Protein AF-A0A1I2K1U9-F1 (afdb_monomer_lite)

Radius of gyration: 25.47 Å; chains: 1; bounding box: 42×18×74 Å

Sequence (61 aa):
MYKLIARYRRLQAEAADAGMSTAEYAIGTLAAVAFAGVLLKVLTSGPVQAALSGVIGRALK

Structure (mmCIF, N/CA/C/O backbone):
data_AF-A0A1I2K1U9-F1
#
_entry.id   AF-A0A1I2K1U9-F1
#
loop_
_atom_site.group_PDB
_atom_site.id
_atom_site.type_symbol
_atom_site.label_atom_id
_atom_site.label_alt_id
_atom_site.label_comp_id
_atom_site.label_asym_id
_atom_site.label_entity_id
_atom_site.label_seq_id
_atom_site.pdbx_PDB_ins_code
_atom_site.Cartn_x
_atom_site.Cartn_y
_atom_site.Cartn_z
_atom_site.occupancy
_atom_site.B_iso_or_equiv
_atom_site.auth_seq_id
_atom_site.auth_comp_id
_atom_site.auth_asym_id
_atom_site.auth_atom_id
_atom_site.pdbx_PDB_model_num
ATOM 1 N N . MET A 1 1 ? 24.207 2.635 -46.109 1.00 71.00 1 MET A N 1
ATOM 2 C CA . MET A 1 1 ? 23.441 3.528 -45.208 1.00 71.00 1 MET A CA 1
ATOM 3 C C . MET A 1 1 ? 22.329 2.805 -44.444 1.00 71.00 1 MET A C 1
ATOM 5 O O . MET A 1 1 ? 22.397 2.741 -43.226 1.00 71.00 1 MET A O 1
ATOM 9 N N . TYR A 1 2 ? 21.350 2.198 -45.128 1.00 83.81 2 TYR A N 1
ATOM 10 C CA . TYR A 1 2 ? 20.163 1.585 -44.502 1.00 83.81 2 TYR A CA 1
ATOM 11 C C . TYR A 1 2 ? 20.463 0.554 -43.391 1.00 83.81 2 TYR A C 1
ATOM 13 O O . TYR A 1 2 ? 19.883 0.623 -42.311 1.00 83.81 2 TYR A O 1
ATOM 21 N N . LYS A 1 3 ? 21.433 -0.349 -43.602 1.00 88.50 3 LYS A N 1
ATOM 22 C CA . LYS A 1 3 ? 21.817 -1.364 -42.600 1.00 88.50 3 LYS A CA 1
ATOM 23 C C . LYS A 1 3 ? 22.388 -0.769 -41.304 1.00 88.50 3 LYS A C 1
ATOM 25 O O . LYS A 1 3 ? 22.183 -1.339 -40.238 1.00 88.50 3 LYS A O 1
ATOM 30 N N . LEU A 1 4 ? 23.081 0.370 -41.386 1.00 91.38 4 LEU A N 1
ATOM 31 C CA . LEU A 1 4 ? 23.650 1.050 -40.218 1.00 91.38 4 LEU A CA 1
ATOM 32 C C . LEU A 1 4 ? 22.540 1.675 -39.365 1.00 91.38 4 LEU A C 1
ATOM 34 O O . LEU A 1 4 ? 22.512 1.484 -38.154 1.00 91.38 4 LEU A O 1
ATOM 38 N N . ILE A 1 5 ? 21.586 2.342 -40.020 1.00 92.56 5 ILE A N 1
ATOM 39 C CA . ILE A 1 5 ? 20.410 2.935 -39.369 1.00 92.56 5 ILE A CA 1
ATOM 40 C C . ILE A 1 5 ? 19.566 1.842 -38.698 1.00 92.56 5 ILE A C 1
ATOM 42 O O . ILE A 1 5 ? 19.163 1.991 -37.547 1.00 92.56 5 ILE A O 1
ATOM 46 N N . ALA A 1 6 ? 19.345 0.717 -39.384 1.00 91.44 6 ALA A N 1
ATOM 47 C CA . ALA A 1 6 ? 18.616 -0.420 -38.824 1.00 91.44 6 ALA A CA 1
ATOM 48 C C . ALA A 1 6 ? 19.315 -1.018 -37.590 1.00 91.44 6 ALA A C 1
ATOM 50 O O . ALA A 1 6 ? 18.654 -1.365 -36.613 1.00 91.44 6 ALA A O 1
ATOM 51 N N . ARG A 1 7 ? 20.651 -1.106 -37.608 1.00 92.19 7 ARG A N 1
ATOM 52 C CA . ARG A 1 7 ? 21.442 -1.613 -36.479 1.00 92.19 7 ARG A CA 1
ATOM 53 C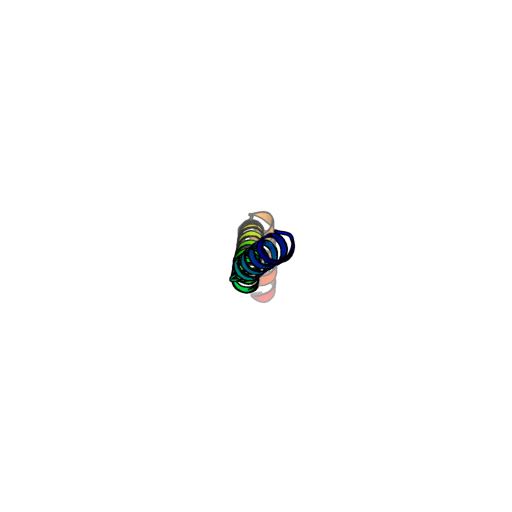 C . ARG A 1 7 ? 21.409 -0.668 -35.280 1.00 92.19 7 ARG A C 1
ATOM 55 O O . ARG A 1 7 ? 21.229 -1.133 -34.163 1.00 92.19 7 ARG A O 1
ATOM 62 N N . TYR A 1 8 ? 21.515 0.639 -35.513 1.00 92.56 8 TYR A N 1
ATOM 63 C CA . TYR A 1 8 ? 21.408 1.642 -34.452 1.00 92.56 8 TYR A CA 1
ATOM 64 C C . TYR A 1 8 ? 20.038 1.596 -33.757 1.00 92.56 8 TYR A C 1
ATOM 66 O O . TYR A 1 8 ? 19.970 1.583 -32.532 1.00 92.56 8 TYR A O 1
ATOM 74 N N . ARG A 1 9 ? 18.949 1.468 -34.529 1.00 90.00 9 ARG A N 1
ATOM 75 C CA . ARG A 1 9 ? 17.591 1.335 -33.974 1.00 90.00 9 ARG A CA 1
ATOM 76 C C . ARG A 1 9 ? 17.410 0.089 -33.105 1.00 90.00 9 ARG A C 1
ATOM 78 O O . ARG A 1 9 ? 16.746 0.177 -32.081 1.00 90.00 9 ARG A O 1
ATOM 85 N N . ARG A 1 10 ? 17.995 -1.053 -33.488 1.00 89.44 10 ARG A N 1
ATOM 86 C CA . ARG A 1 10 ? 17.936 -2.274 -32.663 1.00 89.44 10 ARG A CA 1
ATOM 87 C C . ARG A 1 10 ? 18.648 -2.104 -31.328 1.00 89.44 10 ARG A C 1
ATOM 89 O O . ARG A 1 10 ? 18.060 -2.416 -30.307 1.00 89.44 10 ARG A O 1
ATOM 96 N N . LEU A 1 11 ? 19.857 -1.543 -31.337 1.00 88.75 11 LEU A N 1
ATOM 97 C CA . LEU A 1 11 ? 20.619 -1.307 -30.106 1.00 88.75 11 LEU A CA 1
ATOM 98 C C . LEU A 1 11 ? 19.884 -0.362 -29.148 1.00 88.75 11 LEU A C 1
ATOM 100 O O . LEU A 1 11 ? 19.912 -0.560 -27.940 1.00 88.75 11 LEU A O 1
ATOM 104 N N . GLN A 1 12 ? 19.204 0.652 -29.687 1.00 87.62 12 GLN A N 1
ATOM 105 C CA . GLN A 1 12 ? 18.390 1.554 -28.879 1.00 87.62 12 GLN A CA 1
ATOM 106 C C . GLN A 1 12 ? 17.174 0.843 -28.265 1.00 87.62 12 GLN A C 1
ATOM 108 O O . GLN A 1 12 ? 16.851 1.103 -27.110 1.00 87.62 12 GLN A O 1
ATOM 113 N N . ALA A 1 13 ? 16.516 -0.048 -29.013 1.00 85.06 13 ALA A N 1
ATOM 114 C CA . ALA A 1 13 ? 15.399 -0.842 -28.501 1.00 85.06 13 ALA A CA 1
ATOM 115 C C . ALA A 1 13 ? 15.857 -1.822 -27.407 1.00 85.06 13 ALA A C 1
ATOM 117 O O . ALA A 1 13 ? 15.285 -1.836 -26.326 1.00 85.06 13 ALA A O 1
ATOM 118 N N . GLU A 1 14 ? 16.954 -2.546 -27.635 1.00 85.25 14 GLU A N 1
ATOM 119 C CA . GLU A 1 14 ? 17.544 -3.462 -26.648 1.00 85.25 14 GLU A CA 1
ATOM 120 C C . GLU A 1 14 ? 17.950 -2.734 -25.355 1.00 85.25 14 GLU A C 1
ATOM 122 O O . GLU A 1 14 ? 17.747 -3.248 -24.258 1.00 85.25 14 GLU A O 1
ATOM 127 N N . ALA A 1 15 ? 18.481 -1.512 -25.467 1.00 83.38 15 ALA A N 1
ATOM 128 C CA . ALA A 1 15 ? 18.805 -0.679 -24.311 1.00 83.38 15 ALA A CA 1
ATOM 129 C C . ALA A 1 15 ? 17.563 -0.134 -23.582 1.00 83.38 15 ALA A C 1
ATOM 131 O O . ALA A 1 15 ? 17.638 0.114 -22.383 1.00 83.38 15 ALA A O 1
ATOM 132 N N . ALA A 1 16 ? 16.441 0.066 -24.279 1.00 80.88 16 ALA A N 1
ATOM 133 C CA . ALA A 1 16 ? 15.178 0.480 -23.667 1.00 80.88 16 ALA A CA 1
ATOM 134 C C . ALA A 1 16 ? 14.488 -0.680 -22.930 1.00 80.88 16 ALA A C 1
ATOM 136 O O . ALA A 1 16 ? 13.897 -0.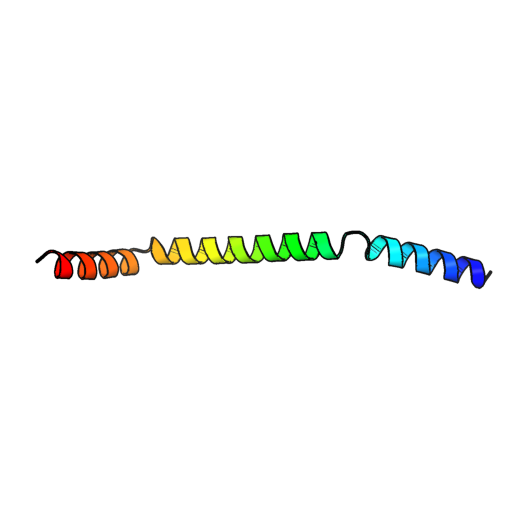473 -21.871 1.00 80.88 16 ALA A O 1
ATOM 137 N N . ASP A 1 17 ? 14.607 -1.898 -23.459 1.00 81.12 17 ASP A N 1
ATOM 138 C CA . ASP A 1 17 ? 14.121 -3.113 -22.801 1.00 81.12 17 ASP A CA 1
ATOM 139 C C . ASP A 1 17 ? 15.000 -3.487 -21.592 1.00 81.12 17 ASP A C 1
ATOM 141 O O . ASP A 1 17 ? 14.528 -4.093 -20.623 1.00 81.12 17 ASP A O 1
ATOM 145 N N . ALA A 1 18 ? 16.277 -3.081 -21.601 1.00 82.38 18 ALA A N 1
ATOM 146 C CA . ALA A 1 18 ? 17.189 -3.265 -20.481 1.00 82.38 18 ALA A CA 1
ATOM 147 C C . ALA A 1 18 ? 16.710 -2.487 -19.241 1.00 82.38 18 ALA A C 1
ATOM 149 O O . ALA A 1 18 ? 16.869 -1.275 -19.121 1.00 82.38 18 ALA A O 1
ATOM 150 N N . GLY A 1 19 ? 16.141 -3.218 -18.282 1.00 83.00 19 GLY A N 1
ATOM 151 C CA . GLY A 1 19 ? 15.630 -2.665 -17.026 1.00 83.00 19 GLY A CA 1
ATOM 152 C C . GLY A 1 19 ? 14.126 -2.392 -17.014 1.00 83.00 19 GLY A C 1
ATOM 153 O O . GLY A 1 19 ? 13.617 -1.991 -15.968 1.00 83.00 19 GLY A O 1
ATOM 154 N N . MET A 1 20 ? 13.405 -2.676 -18.106 1.00 88.19 20 MET A N 1
ATOM 155 C CA . MET A 1 20 ? 11.943 -2.553 -18.161 1.00 88.19 20 MET A CA 1
ATOM 156 C C . MET A 1 20 ? 11.270 -3.388 -17.059 1.00 88.19 20 MET A C 1
ATOM 158 O O . MET A 1 20 ? 10.509 -2.846 -16.263 1.00 88.19 20 MET A O 1
ATOM 162 N N . SER A 1 21 ? 11.653 -4.661 -16.903 1.00 85.69 21 SER A N 1
ATOM 163 C CA . SER A 1 21 ? 11.109 -5.532 -15.846 1.00 85.69 21 SER A CA 1
ATOM 164 C C . SER A 1 21 ? 11.458 -5.063 -14.422 1.00 85.69 21 SER A C 1
ATOM 166 O O . SER A 1 21 ? 10.663 -5.220 -13.496 1.00 85.69 21 SER A O 1
ATOM 168 N N . THR A 1 22 ? 12.631 -4.448 -14.222 1.00 90.00 22 THR A N 1
ATOM 169 C CA . THR A 1 22 ? 13.014 -3.858 -12.924 1.00 90.00 22 THR A CA 1
ATOM 170 C C . THR A 1 22 ? 12.168 -2.623 -12.613 1.00 90.00 22 THR A C 1
ATOM 172 O O . THR A 1 22 ? 11.736 -2.442 -11.474 1.00 90.00 22 THR A O 1
ATOM 175 N N . ALA A 1 23 ? 11.904 -1.785 -13.620 1.00 93.06 23 ALA A N 1
ATOM 176 C CA . ALA A 1 23 ? 11.055 -0.605 -13.489 1.00 93.06 23 ALA A CA 1
ATOM 177 C C . ALA A 1 23 ? 9.596 -0.984 -13.188 1.00 93.06 23 ALA A C 1
ATOM 179 O O . ALA A 1 23 ? 8.986 -0.392 -12.299 1.00 93.06 23 ALA A O 1
ATOM 180 N N . GLU A 1 24 ? 9.058 -2.006 -13.856 1.00 93.00 24 GLU A N 1
ATOM 181 C CA . GLU A 1 24 ? 7.720 -2.547 -13.582 1.00 93.00 24 GLU A CA 1
ATOM 182 C C . GLU A 1 24 ? 7.583 -3.005 -12.129 1.00 93.00 24 GLU A C 1
ATOM 184 O O . GLU A 1 24 ? 6.637 -2.620 -11.440 1.00 93.00 24 GLU A O 1
ATOM 189 N N . TYR A 1 25 ? 8.559 -3.770 -11.632 1.00 93.19 25 TYR A N 1
ATOM 190 C CA . TYR A 1 25 ? 8.551 -4.239 -10.249 1.00 93.19 25 TYR A CA 1
ATOM 191 C C . TYR A 1 25 ? 8.661 -3.084 -9.243 1.00 93.19 25 TYR A C 1
ATOM 193 O O . TYR A 1 25 ? 7.960 -3.065 -8.224 1.00 93.19 25 TYR A O 1
ATOM 201 N N . ALA A 1 26 ? 9.506 -2.091 -9.532 1.00 96.88 26 ALA A N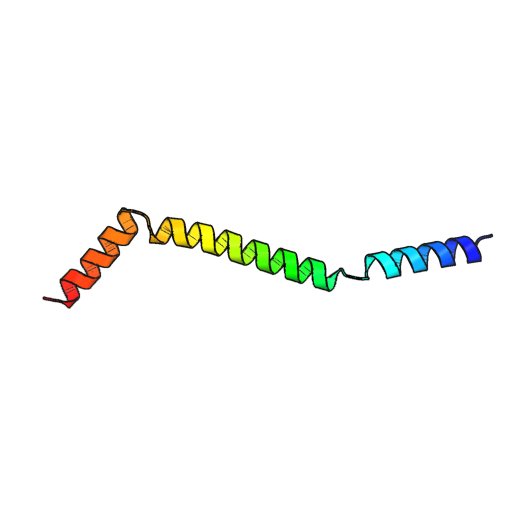 1
ATOM 202 C CA . ALA A 1 26 ? 9.654 -0.908 -8.692 1.00 96.88 26 ALA A CA 1
ATOM 203 C C . ALA A 1 26 ? 8.344 -0.108 -8.609 1.00 96.88 26 ALA A C 1
ATOM 205 O O . ALA A 1 26 ? 7.889 0.218 -7.512 1.00 96.88 26 ALA A O 1
ATOM 206 N N . ILE A 1 27 ? 7.696 0.153 -9.748 1.00 96.69 27 ILE A N 1
ATOM 207 C CA . ILE A 1 27 ? 6.414 0.868 -9.796 1.00 96.69 27 ILE A CA 1
ATOM 208 C C . ILE A 1 27 ? 5.313 0.052 -9.112 1.00 96.69 27 ILE A C 1
ATOM 210 O O . ILE A 1 27 ? 4.546 0.612 -8.329 1.00 96.69 27 ILE A O 1
ATOM 214 N N . GLY A 1 28 ? 5.261 -1.264 -9.336 1.00 97.19 28 GLY A N 1
ATOM 215 C CA . GLY A 1 28 ? 4.315 -2.152 -8.659 1.00 97.19 28 GLY A CA 1
ATOM 216 C C . GLY A 1 28 ? 4.462 -2.102 -7.136 1.00 97.19 28 GLY A C 1
ATOM 217 O O . GLY A 1 28 ? 3.471 -1.981 -6.414 1.00 97.19 28 GLY A O 1
ATOM 218 N N . THR A 1 29 ? 5.702 -2.093 -6.643 1.00 97.88 29 THR A N 1
ATOM 219 C CA . THR A 1 29 ? 5.995 -1.952 -5.210 1.00 97.88 29 THR A CA 1
ATOM 220 C C . THR A 1 29 ? 5.548 -0.590 -4.678 1.00 97.88 29 THR A C 1
ATOM 222 O O . THR A 1 29 ? 4.884 -0.521 -3.645 1.00 97.88 29 THR A O 1
ATOM 225 N N . LEU A 1 30 ? 5.849 0.501 -5.390 1.00 98.38 30 LEU A N 1
ATOM 226 C CA . LEU A 1 30 ? 5.419 1.848 -5.002 1.00 98.38 30 LEU A CA 1
ATOM 227 C C . LEU A 1 30 ? 3.892 1.974 -4.951 1.00 98.38 30 LEU A C 1
ATOM 229 O O . LEU A 1 30 ? 3.358 2.549 -4.002 1.00 98.38 30 LEU A O 1
ATOM 233 N N . ALA A 1 31 ? 3.187 1.403 -5.928 1.00 98.38 31 ALA A N 1
ATOM 234 C CA . ALA A 1 31 ? 1.729 1.391 -5.958 1.00 98.38 31 ALA A CA 1
ATOM 235 C C . ALA A 1 31 ? 1.144 0.643 -4.746 1.00 98.38 31 ALA A C 1
ATOM 237 O O . ALA A 1 31 ? 0.236 1.152 -4.085 1.00 98.38 31 ALA A O 1
ATOM 238 N N . ALA A 1 32 ? 1.701 -0.524 -4.405 1.00 98.50 32 ALA A N 1
ATOM 239 C CA . ALA A 1 32 ? 1.286 -1.291 -3.232 1.00 98.50 32 ALA A CA 1
ATOM 240 C C . ALA A 1 32 ? 1.522 -0.519 -1.921 1.00 98.50 32 ALA A C 1
ATOM 242 O O . ALA A 1 32 ? 0.635 -0.459 -1.068 1.00 98.50 32 ALA A O 1
ATOM 243 N N . VAL A 1 33 ? 2.686 0.124 -1.773 1.00 98.56 33 VAL A N 1
ATOM 244 C CA . VAL A 1 33 ? 3.018 0.937 -0.591 1.00 98.56 33 VAL A CA 1
ATOM 245 C C . VAL A 1 33 ? 2.091 2.148 -0.467 1.00 98.56 33 VAL A C 1
ATOM 247 O O . VAL A 1 33 ? 1.614 2.443 0.629 1.00 98.56 33 VAL A O 1
ATOM 250 N N . ALA A 1 34 ? 1.777 2.825 -1.573 1.00 98.62 34 ALA A N 1
ATOM 251 C CA . ALA A 1 34 ? 0.839 3.944 -1.569 1.00 98.62 34 ALA A CA 1
ATOM 252 C C . ALA A 1 34 ? -0.558 3.505 -1.100 1.00 98.62 34 ALA A C 1
ATOM 254 O O . ALA A 1 34 ? -1.160 4.151 -0.238 1.00 98.62 34 ALA A O 1
ATOM 255 N N . PHE A 1 35 ? -1.048 2.369 -1.605 1.00 98.56 35 PHE A N 1
ATOM 256 C CA . PHE A 1 35 ? -2.323 1.801 -1.174 1.00 98.56 35 PHE A CA 1
ATOM 257 C C . PHE A 1 35 ? -2.312 1.417 0.313 1.00 98.56 35 PHE A C 1
ATOM 259 O O . PHE A 1 35 ? -3.252 1.738 1.044 1.00 98.56 35 PHE A O 1
ATOM 266 N N . ALA A 1 36 ? -1.224 0.808 0.792 1.00 98.56 36 ALA A N 1
ATOM 267 C CA . ALA A 1 36 ? -1.046 0.497 2.208 1.00 98.56 36 ALA A CA 1
ATOM 268 C C . ALA A 1 36 ? -1.079 1.760 3.086 1.00 98.56 36 ALA A C 1
ATOM 270 O O . ALA A 1 36 ? -1.693 1.749 4.152 1.00 98.56 36 ALA A O 1
ATOM 271 N N . GLY A 1 37 ? -0.490 2.869 2.628 1.00 98.62 37 GLY A N 1
ATOM 272 C CA . GLY A 1 37 ? -0.553 4.161 3.316 1.00 98.62 37 GLY A CA 1
ATOM 273 C C . GLY A 1 37 ? -1.982 4.701 3.448 1.00 98.62 37 GLY A C 1
ATOM 274 O O . GLY A 1 37 ? -2.379 5.154 4.525 1.00 98.62 37 GLY A O 1
ATOM 275 N N . VAL A 1 38 ? -2.788 4.596 2.387 1.00 98.56 38 VAL A N 1
ATOM 276 C CA . VAL A 1 38 ? -4.214 4.963 2.428 1.00 98.56 38 VAL A CA 1
ATOM 277 C C . VAL A 1 38 ? -4.973 4.072 3.412 1.00 98.56 38 VAL A C 1
ATOM 279 O O . VAL A 1 38 ? -5.711 4.583 4.257 1.00 98.56 38 VAL A O 1
ATOM 282 N N . LEU A 1 39 ? -4.757 2.755 3.364 1.00 98.25 39 LEU A N 1
ATOM 283 C CA . LEU A 1 39 ? -5.399 1.819 4.286 1.00 98.25 39 LEU A CA 1
ATOM 284 C C . LEU A 1 39 ? -5.013 2.108 5.740 1.00 98.25 39 LEU A C 1
ATOM 286 O O . LEU A 1 39 ? -5.882 2.130 6.606 1.00 98.25 39 LEU A O 1
ATOM 290 N N . LEU A 1 40 ? -3.742 2.406 6.014 1.00 98.44 40 LEU A N 1
ATOM 291 C CA . LEU A 1 40 ? -3.290 2.798 7.347 1.00 98.44 40 LEU A CA 1
ATOM 292 C C . LEU A 1 40 ? -4.039 4.040 7.839 1.00 98.44 40 LEU A C 1
ATOM 294 O O . LEU A 1 40 ? -4.465 4.087 8.994 1.00 98.44 40 LEU A O 1
ATOM 298 N N . LYS A 1 41 ? -4.261 5.033 6.971 1.00 98.44 41 LYS A N 1
ATOM 299 C CA . LYS A 1 41 ? -5.028 6.231 7.331 1.00 98.44 41 LYS A CA 1
ATOM 300 C C . LYS A 1 41 ? -6.487 5.912 7.661 1.00 98.44 41 LYS A C 1
ATOM 302 O O . LYS A 1 41 ? -7.034 6.485 8.601 1.00 98.44 41 LYS A O 1
ATOM 307 N N . VAL A 1 42 ? -7.101 4.990 6.922 1.00 98.38 42 VAL A N 1
ATOM 308 C CA . VAL A 1 42 ? -8.460 4.505 7.200 1.00 98.38 42 VAL A CA 1
ATOM 309 C C . VAL A 1 42 ? -8.501 3.762 8.535 1.00 98.38 42 VAL A C 1
ATOM 311 O O . VAL A 1 42 ? -9.324 4.089 9.388 1.00 98.38 42 VAL A O 1
ATOM 314 N N . LEU A 1 43 ? -7.586 2.816 8.753 1.00 97.94 43 LEU A N 1
ATOM 315 C CA . LEU A 1 43 ? -7.525 2.007 9.972 1.00 97.94 43 LEU A CA 1
ATOM 316 C C . LEU A 1 43 ? -7.268 2.847 11.226 1.00 97.94 43 LEU A C 1
ATOM 318 O O . LEU A 1 43 ? -7.802 2.557 12.292 1.00 97.94 43 LEU A O 1
ATOM 322 N N . THR A 1 44 ? -6.483 3.914 11.093 1.00 97.50 44 THR A N 1
ATOM 323 C CA . THR A 1 44 ? -6.180 4.848 12.187 1.00 97.50 44 THR A CA 1
ATOM 324 C C . THR A 1 44 ? -7.226 5.952 12.358 1.00 97.50 44 THR A C 1
ATOM 326 O O . THR A 1 44 ? -7.069 6.816 13.220 1.00 97.50 44 THR A O 1
ATOM 329 N N . SER A 1 45 ? -8.305 5.948 11.570 1.00 98.50 45 SER A N 1
ATOM 330 C CA . SER A 1 45 ? -9.376 6.936 11.695 1.00 98.50 45 SER A CA 1
ATOM 331 C C . SER A 1 45 ? -10.250 6.693 12.930 1.00 98.50 45 SER A C 1
ATOM 333 O O . SER A 1 45 ? -10.479 5.556 13.348 1.00 98.50 45 SER A O 1
ATOM 335 N N . GLY A 1 46 ? -10.788 7.781 13.493 1.00 98.31 46 GLY A N 1
ATOM 336 C CA . GLY A 1 46 ? -11.663 7.737 14.669 1.00 98.31 46 GLY A CA 1
ATOM 337 C C . GLY A 1 46 ? -12.856 6.776 14.530 1.00 98.31 46 GLY A C 1
ATOM 338 O O . GLY A 1 46 ? -1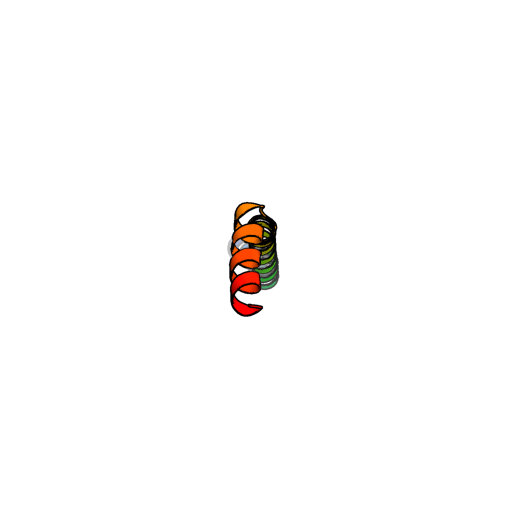3.043 5.949 15.422 1.00 98.31 46 GLY A O 1
ATOM 339 N N . PRO A 1 47 ? -13.633 6.811 13.427 1.00 98.31 47 PRO A N 1
ATOM 340 C CA . PRO A 1 47 ? -14.766 5.904 13.239 1.00 98.31 47 PRO A CA 1
ATOM 341 C C . PRO A 1 47 ? -14.380 4.420 13.229 1.00 98.31 47 PRO A C 1
ATOM 343 O O . PRO A 1 47 ? -15.051 3.614 13.872 1.00 98.31 47 PRO A O 1
ATOM 346 N N . VAL A 1 48 ? -13.292 4.050 12.540 1.00 98.19 48 VAL A N 1
ATOM 347 C CA . 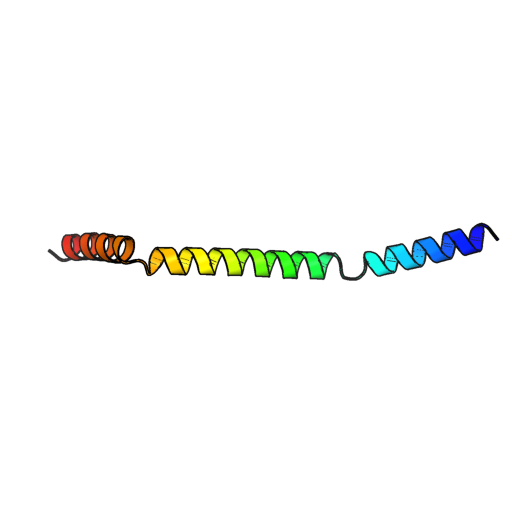VAL A 1 48 ? -12.839 2.649 12.473 1.00 98.19 48 VAL A CA 1
ATOM 348 C C . VAL A 1 48 ? -12.345 2.188 13.844 1.00 98.19 48 VAL A C 1
ATOM 350 O O . VAL A 1 48 ? -12.754 1.125 14.310 1.00 98.19 48 VAL A O 1
ATOM 353 N N . GLN A 1 49 ? -11.542 3.003 14.532 1.00 98.31 49 GLN A N 1
ATOM 354 C CA . GLN A 1 49 ? -11.061 2.680 15.878 1.00 98.31 49 GLN A CA 1
ATOM 355 C C . GLN A 1 49 ? -12.206 2.530 16.888 1.00 98.31 49 GLN A C 1
ATOM 357 O O . GLN A 1 49 ? -12.195 1.610 17.710 1.00 98.31 49 GLN A O 1
ATOM 362 N N . ALA A 1 50 ? -13.228 3.388 16.808 1.00 98.25 50 ALA A N 1
ATOM 363 C CA . ALA A 1 50 ? -14.414 3.294 17.654 1.00 98.25 50 ALA A CA 1
ATOM 364 C C . ALA A 1 50 ? -15.212 2.011 17.375 1.00 98.25 50 ALA A C 1
ATOM 366 O O . ALA A 1 50 ? -15.604 1.311 18.310 1.00 98.25 50 ALA A O 1
ATOM 367 N N . ALA A 1 51 ? -15.406 1.663 16.099 1.00 98.06 51 ALA A N 1
ATOM 368 C CA . ALA A 1 51 ? -16.083 0.430 15.710 1.00 98.06 51 ALA A CA 1
ATOM 369 C C . ALA A 1 51 ? -15.332 -0.813 16.216 1.00 98.06 51 ALA A C 1
ATOM 371 O O . ALA A 1 51 ? -15.945 -1.697 16.818 1.00 98.06 51 ALA A O 1
ATOM 372 N N . LEU A 1 52 ? -14.007 -0.857 16.034 1.00 97.38 52 LEU A N 1
ATOM 373 C CA . LEU A 1 52 ? -13.164 -1.961 16.495 1.00 97.38 52 LEU A CA 1
ATOM 374 C C . LEU A 1 52 ? -13.200 -2.090 18.024 1.00 97.38 52 LEU A C 1
ATOM 376 O O . LEU A 1 52 ? -13.433 -3.180 18.546 1.00 97.38 52 LEU A O 1
ATOM 380 N N . SER A 1 53 ? -13.079 -0.969 18.741 1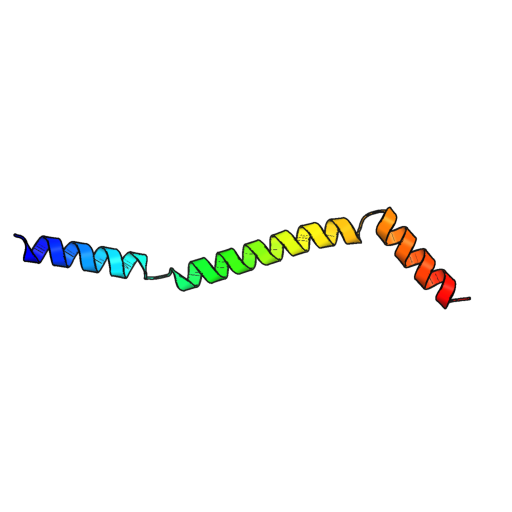.00 97.50 53 SER A N 1
ATOM 381 C CA . SER A 1 53 ? -13.205 -0.925 20.204 1.00 97.50 53 SER A CA 1
ATOM 382 C C . SER A 1 53 ? -14.571 -1.431 20.673 1.00 97.50 53 SER A C 1
ATOM 384 O O . SER A 1 53 ? -14.655 -2.165 21.654 1.00 97.50 53 SER A O 1
ATOM 386 N N . GLY A 1 54 ? -15.649 -1.104 19.953 1.00 98.12 54 GLY A N 1
ATOM 387 C CA . GLY A 1 54 ? -16.996 -1.593 20.250 1.00 98.12 54 GLY A CA 1
ATOM 388 C C . GLY A 1 54 ? -17.189 -3.091 19.987 1.00 98.12 54 GLY A C 1
ATOM 389 O O . GLY A 1 54 ? -17.972 -3.744 20.676 1.00 98.12 54 GLY A O 1
ATOM 390 N N . VAL A 1 55 ? -16.489 -3.668 19.006 1.00 97.62 55 VAL A N 1
ATOM 391 C CA . VAL A 1 55 ? -16.457 -5.126 18.797 1.00 97.62 55 VAL A CA 1
ATOM 392 C C . VAL A 1 55 ? -15.699 -5.804 19.936 1.00 97.62 55 VAL A C 1
ATOM 394 O O . VAL A 1 55 ? -16.247 -6.701 20.571 1.00 97.62 55 VAL A O 1
ATOM 397 N N . ILE A 1 56 ? -14.492 -5.329 20.253 1.00 97.50 56 ILE A N 1
ATOM 398 C CA . ILE A 1 56 ? -13.661 -5.884 21.331 1.00 97.50 56 ILE A CA 1
ATOM 399 C C . ILE A 1 56 ? -14.389 -5.785 22.678 1.00 97.50 56 ILE A C 1
ATOM 401 O O . ILE A 1 56 ? -14.515 -6.776 23.387 1.00 97.50 56 ILE A O 1
ATOM 405 N N . GLY A 1 57 ? -14.955 -4.624 23.008 1.00 97.88 57 GLY A N 1
ATOM 406 C CA . GLY A 1 57 ? -15.682 -4.419 24.263 1.00 97.88 57 GLY A CA 1
ATOM 407 C C . GLY A 1 57 ? -16.946 -5.273 24.409 1.00 97.88 57 GLY A C 1
ATOM 408 O O . GLY A 1 57 ? -17.365 -5.531 25.533 1.00 97.88 57 GLY A O 1
ATOM 409 N N . ARG A 1 58 ? -17.557 -5.727 23.304 1.00 97.19 58 ARG A N 1
ATOM 410 C CA . ARG A 1 58 ? -18.651 -6.714 23.338 1.00 97.19 58 ARG A CA 1
ATOM 411 C C . ARG A 1 58 ? -18.147 -8.137 23.550 1.00 97.19 58 ARG A C 1
ATOM 413 O O . ARG A 1 58 ? -18.848 -8.906 24.182 1.00 97.19 58 ARG A O 1
ATOM 420 N N . ALA A 1 59 ? -16.970 -8.471 23.029 1.00 97.06 59 ALA A N 1
ATOM 421 C CA . ALA A 1 59 ? -16.367 -9.791 23.194 1.00 97.06 59 ALA A CA 1
ATOM 422 C C . ALA A 1 59 ? -15.770 -10.016 24.597 1.00 97.06 59 ALA A C 1
ATOM 424 O O . ALA A 1 59 ? -15.591 -11.158 25.001 1.00 97.06 59 ALA A O 1
ATOM 425 N N . LEU A 1 60 ? -15.435 -8.938 25.316 1.00 96.50 60 LEU A N 1
ATOM 426 C CA . LEU A 1 60 ? -14.858 -8.989 26.667 1.00 96.50 60 LEU A CA 1
ATOM 427 C C . LEU A 1 60 ? -15.894 -8.974 27.806 1.00 96.50 60 LEU A C 1
ATOM 429 O O . LEU A 1 60 ? -15.500 -9.067 28.967 1.00 96.50 60 LEU A O 1
ATOM 433 N N . LYS A 1 61 ? -17.181 -8.801 27.497 1.00 80.00 61 LYS A N 1
ATOM 434 C CA . LYS A 1 61 ? -18.286 -8.919 28.460 1.00 80.00 61 LYS A CA 1
ATOM 435 C C . LYS A 1 61 ? -18.867 -10.321 28.401 1.00 80.00 61 LYS A C 1
ATOM 437 O O . LYS A 1 61 ? -19.232 -10.822 29.483 1.00 80.00 61 LYS A O 1
#

Secondary structure (DSSP, 8-state):
-HHHHHHHHHHHHHHHHTTHHHHHHHHHHHHHHHHHHHHHHHHTSHHHHHHHHHHHHHHT-

Organism: NCBI:txid35752

Foldseek 3Di:
DVVVVVVVVVVVVVVVVVCPVVVVVVVVVVVVVVVVVVVVVVCPDPVNVVVVVVVVVVVVD

pLDDT: mean 93.32, std 6.41, range [71.0, 98.62]

InterPro domains:
  IPR025338 Protein of unknown function DUF4244 [PF14029] (10-61)